Protein AF-A0AAD9VFF2-F1 (afdb_monomer)

pLDDT: mean 72.36, std 13.59, range [25.7, 89.38]

Radius of gyration: 18.47 Å; Cα contacts (8 Å, |Δi|>4): 157; chains: 1; bounding box: 51×35×46 Å

Solvent-accessible surface area (backbone atoms only — not comparable to full-atom values): 10056 Å² total; per-residue (Å²): 142,78,79,72,86,67,81,67,96,45,73,65,51,54,53,49,48,55,53,51,49,51,54,49,42,50,34,57,63,52,32,75,41,38,48,64,87,82,62,74,84,65,51,36,38,67,71,35,86,98,56,90,76,64,72,69,58,92,60,93,89,54,86,42,74,47,71,55,75,70,67,66,47,66,59,56,26,48,51,55,51,52,52,51,52,72,52,84,50,65,68,62,37,50,52,58,49,48,54,18,57,69,19,34,65,56,50,56,51,51,52,52,50,54,58,50,59,65,41,55,87,92,48,39,70,61,53,51,52,51,55,51,51,51,42,54,54,46,45,54,51,51,52,54,50,48,66,75,44,75,51,67,51,58,46,45,51,57,30,46,57,51,52,62,72,51,52,80,79,59,110

Foldseek 3Di:
DDQQPLPDPDPVLVCCLVVVLLLLLLLLLLALFLDDPPDDFAKKAAPDPPDHDDINDDDPPGNDIDGDDFDCRLVVRLVLLLVLLPDPDPVVNVVSVVSSNVRSVVSVVVSLVVSQSSDDPVCSVVSSVVSVVSNVVSNVVLVVVCVVVVDPSVSSVVSSVSSVVVVVVRD

InterPro domains:
  IPR036259 MFS transporter superfamily [G3DSA:1.20.1250.20] (71-170)
  IPR036259 MFS transporter superfamily [SSF103473] (78-165)

Sequence (171 aa):
MLGMCIFCGGQFQRILFFGLNTILVFTVTCQFSLLVFAFGNPGFHCVTPNVTCDAKKCCDDCKAYEFNGPFHSTVSELLSGVVSSFVHNIPLFAFLRFLSGFGLSGVLLSHYIYSMELVGPSIRTAAGNISYFLYNGYQILLVLIAYYVRSWRSLLLITMATAVRVYPFWK

Mean predicted aligned error: 10.75 Å

Secondary structure (DSSP, 8-state):
----------HHHHHHHHHHHHHHHHHHHH------SSS--PPEEE--TT----TT---TT---EEE-S--THHHHHHHHHHHHHH---HHHHHHHHHHHHHHHHHHHHHHHHHHHHSS-TTTHHHHHHHHHHHHHHHHHHHHHHHHH---HHHHHHHHHHHHTTTGGG--

Nearest PDB structures (foldseek):
  8sc6-assembly1_A  TM=8.798E-01  e=2.325E-02  Homo sapiens
  8sc2-assembly1_A  TM=8.831E-01  e=3.367E-02  Homo sapiens
  8sc1-assembly1_A  TM=6.512E-01  e=1.881E-02  Homo sapiens
  8sc4-assembly1_A  TM=6.302E-01  e=1.522E-02  Homo sapiens
  8sc3-assembly1_A  TM=6.430E-01  e=3.194E-02  Homo sapiens

Organism: Acropora cervicornis (N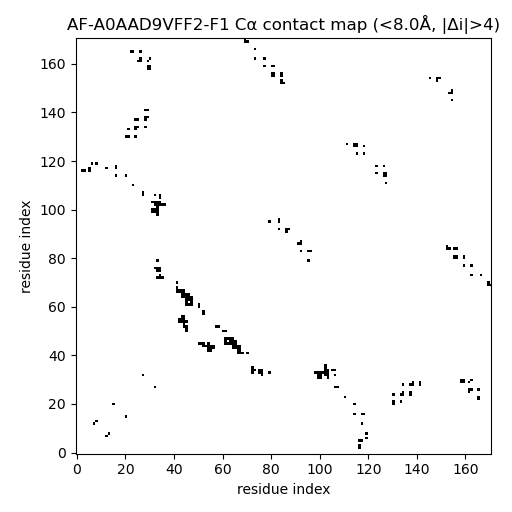CBI:txid6130)

Structure (mmCIF, N/CA/C/O backbone):
data_AF-A0AAD9VFF2-F1
#
_entry.id   AF-A0AAD9VFF2-F1
#
loop_
_atom_site.group_PDB
_atom_site.id
_atom_site.type_symbol
_atom_site.label_atom_id
_atom_site.label_alt_id
_atom_site.label_comp_id
_atom_site.label_asym_id
_atom_site.label_entity_id
_atom_site.label_seq_id
_atom_site.pdbx_PDB_ins_code
_atom_site.Cartn_x
_atom_site.Cartn_y
_atom_site.Cartn_z
_atom_site.occupancy
_atom_site.B_iso_or_equiv
_atom_site.auth_seq_id
_atom_site.auth_comp_id
_atom_site.auth_asym_id
_atom_site.auth_atom_id
_atom_site.pdbx_PDB_model_num
ATOM 1 N N . MET A 1 1 ? -11.225 13.674 13.123 1.00 26.94 1 MET A N 1
ATOM 2 C CA . MET A 1 1 ? -11.237 13.003 14.441 1.00 26.94 1 MET A CA 1
ATOM 3 C C . MET A 1 1 ? -12.682 12.733 14.874 1.00 26.94 1 MET A C 1
ATOM 5 O O . MET A 1 1 ? -13.072 13.068 15.979 1.00 26.94 1 MET A O 1
ATOM 9 N N . LEU A 1 2 ? -13.488 12.153 13.977 1.00 25.70 2 LEU A N 1
ATOM 10 C CA . LEU A 1 2 ? -14.849 11.692 14.253 1.00 25.70 2 LEU A CA 1
ATOM 11 C C . LEU A 1 2 ? -14.806 10.185 14.033 1.00 25.70 2 LEU A C 1
ATOM 13 O O . LEU A 1 2 ? -14.866 9.711 12.901 1.00 25.70 2 LEU A O 1
ATOM 17 N N . GLY A 1 3 ? -14.542 9.474 15.128 1.00 34.53 3 GLY A N 1
ATOM 18 C CA . GLY A 1 3 ? -14.604 8.025 15.180 1.00 34.53 3 GLY A CA 1
ATOM 19 C C . GLY A 1 3 ? -16.052 7.611 14.974 1.00 34.53 3 GLY A C 1
ATOM 20 O O . GLY A 1 3 ? -16.897 7.832 15.841 1.00 34.53 3 GLY A O 1
ATOM 21 N N . MET A 1 4 ? -16.337 7.040 13.805 1.00 39.75 4 MET A N 1
ATOM 22 C CA . MET A 1 4 ? -17.512 6.201 13.610 1.00 39.75 4 MET A CA 1
ATOM 23 C C . MET A 1 4 ? -17.532 5.187 14.757 1.00 39.75 4 MET A C 1
ATOM 25 O O . MET A 1 4 ? -16.597 4.404 14.914 1.00 39.75 4 MET A O 1
ATOM 29 N N . CYS A 1 5 ? -18.572 5.237 15.590 1.00 33.97 5 CYS A N 1
ATOM 30 C CA . CYS A 1 5 ? -18.813 4.271 16.656 1.00 33.97 5 CYS A CA 1
ATOM 31 C C . CYS A 1 5 ? -19.064 2.877 16.051 1.00 33.97 5 CYS A C 1
ATOM 33 O O . CYS A 1 5 ? -20.202 2.432 15.948 1.00 33.97 5 CYS A O 1
ATOM 35 N N . ILE A 1 6 ? -18.000 2.166 15.664 1.00 46.78 6 ILE A N 1
ATOM 36 C CA . ILE A 1 6 ? -18.017 0.758 15.229 1.00 46.78 6 ILE A CA 1
ATOM 37 C C . ILE A 1 6 ? -17.793 -0.152 16.454 1.00 46.78 6 ILE A C 1
ATOM 39 O O . ILE A 1 6 ? -17.014 -1.101 16.437 1.00 46.78 6 ILE A O 1
ATOM 43 N N . PHE A 1 7 ? -18.450 0.152 17.576 1.00 38.69 7 PHE A N 1
ATOM 44 C CA . PHE A 1 7 ? -18.383 -0.671 18.786 1.00 38.69 7 PHE A CA 1
ATOM 45 C C . PHE A 1 7 ? -19.648 -1.496 18.966 1.00 38.69 7 PHE A C 1
ATOM 47 O O . PHE A 1 7 ? -20.452 -1.250 19.860 1.00 38.69 7 PHE A O 1
ATOM 54 N N . CYS A 1 8 ? -19.793 -2.537 18.148 1.00 35.34 8 CYS A N 1
ATOM 55 C CA . CYS A 1 8 ? -20.584 -3.698 18.534 1.00 35.34 8 CYS A CA 1
ATOM 56 C C . CYS A 1 8 ? -19.764 -4.950 18.208 1.00 35.34 8 CYS A C 1
ATOM 58 O O . CYS A 1 8 ? -19.724 -5.402 17.070 1.00 35.34 8 CYS A O 1
ATOM 60 N N . GLY A 1 9 ? -19.041 -5.462 19.212 1.00 45.06 9 GLY A N 1
ATOM 61 C CA . GLY A 1 9 ? -18.045 -6.536 19.107 1.00 45.06 9 GLY A CA 1
ATOM 62 C C . GLY A 1 9 ? -18.611 -7.918 18.761 1.00 45.06 9 GLY A C 1
ATOM 63 O O . GLY A 1 9 ? -18.410 -8.872 19.509 1.00 45.06 9 GLY A O 1
ATOM 64 N N . GLY A 1 10 ? -19.309 -8.038 17.633 1.00 54.25 10 GLY A N 1
ATOM 65 C CA . GLY A 1 10 ? -19.790 -9.298 17.074 1.00 54.25 10 GLY A CA 1
ATOM 66 C C . GLY A 1 10 ? -18.722 -10.028 16.249 1.00 54.25 10 GLY A C 1
ATOM 67 O O . GLY A 1 10 ? -17.770 -9.425 15.750 1.00 54.25 10 GLY A O 1
ATOM 68 N N . GLN A 1 11 ? -18.895 -11.342 16.056 1.00 57.81 11 GLN A N 1
ATOM 69 C CA . GLN A 1 11 ? -17.995 -12.176 15.237 1.00 57.81 11 GLN A CA 1
ATOM 70 C C . GLN A 1 11 ? -17.836 -11.661 13.797 1.00 57.81 11 GLN A C 1
ATOM 72 O O . GLN A 1 11 ? -16.766 -11.797 13.207 1.00 57.81 11 GLN A O 1
ATOM 77 N N . PHE A 1 12 ? -18.866 -10.996 13.271 1.00 61.72 12 PHE A N 1
ATOM 78 C CA . PHE A 1 12 ? -18.849 -10.359 11.958 1.00 61.72 12 PHE A CA 1
ATOM 79 C C . PHE A 1 12 ? -17.748 -9.298 11.840 1.00 61.72 12 PHE A C 1
ATOM 81 O O . PHE A 1 12 ? -16.996 -9.317 10.876 1.00 61.72 12 PHE A O 1
ATOM 88 N N . GLN A 1 13 ? -17.556 -8.453 12.859 1.00 60.66 13 GLN A N 1
ATOM 89 C CA . GLN A 1 13 ? -16.527 -7.407 12.857 1.00 60.66 13 GLN A CA 1
ATOM 90 C C . GLN A 1 13 ? -15.106 -7.987 12.877 1.00 60.66 13 GLN A C 1
ATOM 92 O O . GLN A 1 13 ? -14.201 -7.428 12.265 1.00 60.66 13 GLN A O 1
ATOM 97 N N . ARG A 1 14 ? -14.905 -9.148 13.518 1.00 65.38 14 ARG A N 1
ATOM 98 C CA . ARG A 1 14 ? -13.618 -9.862 13.485 1.00 65.38 14 ARG A CA 1
ATOM 99 C C . ARG A 1 14 ? -13.326 -10.433 12.102 1.00 65.38 14 ARG A C 1
ATOM 101 O O . ARG A 1 14 ? -12.219 -10.259 11.608 1.00 65.38 14 ARG A O 1
ATOM 108 N N . ILE A 1 15 ? -14.307 -11.083 11.474 1.00 67.06 15 ILE A N 1
ATOM 109 C CA . ILE A 1 15 ? -14.169 -11.617 10.110 1.00 67.06 15 ILE A CA 1
ATOM 110 C C . ILE A 1 15 ? -13.894 -10.476 9.125 1.00 67.06 15 ILE A C 1
ATOM 112 O O . ILE A 1 15 ? -13.000 -10.591 8.290 1.00 67.06 15 ILE A O 1
ATOM 116 N N . LEU A 1 16 ? -14.608 -9.358 9.275 1.00 69.88 16 LEU A N 1
ATOM 117 C CA . LEU A 1 16 ? -14.427 -8.162 8.458 1.00 69.88 16 LEU A CA 1
ATOM 118 C C . LEU A 1 16 ? -13.036 -7.561 8.661 1.00 69.88 16 LEU A C 1
ATOM 120 O O . LEU A 1 16 ? -12.365 -7.280 7.678 1.00 69.88 16 LEU A O 1
ATOM 124 N N . PHE A 1 17 ? -12.561 -7.454 9.906 1.00 75.94 17 PHE A N 1
ATOM 125 C CA . PHE A 1 17 ? -11.199 -7.014 10.203 1.00 75.94 17 PHE A CA 1
ATOM 126 C C . PHE A 1 17 ? -10.160 -7.921 9.541 1.00 75.94 17 PHE A C 1
ATOM 128 O O . PHE A 1 17 ? -9.354 -7.425 8.765 1.00 75.94 17 PHE A O 1
ATOM 135 N N . PHE A 1 18 ? -10.189 -9.235 9.786 1.00 77.38 18 PHE A N 1
ATOM 136 C CA . PHE A 1 18 ? -9.189 -10.142 9.219 1.00 77.38 18 PHE A CA 1
ATOM 137 C C . PHE A 1 18 ? -9.242 -10.164 7.692 1.00 77.38 18 PHE A C 1
ATOM 139 O O . PHE A 1 18 ? -8.200 -10.038 7.059 1.00 77.38 18 PHE A O 1
ATOM 146 N N . GLY A 1 19 ? -10.427 -10.276 7.090 1.00 77.62 19 GLY A N 1
ATOM 147 C CA . GLY A 1 19 ? -10.583 -10.307 5.636 1.00 77.62 19 GLY A CA 1
ATOM 148 C C . GLY A 1 19 ? -10.155 -9.000 4.968 1.00 77.62 19 GLY A C 1
ATOM 149 O O . GLY A 1 19 ? -9.325 -9.009 4.059 1.00 77.62 19 GLY A O 1
ATOM 150 N N . LEU A 1 20 ? -10.668 -7.867 5.448 1.00 75.81 20 LEU A N 1
ATOM 151 C CA . LEU A 1 20 ? -10.393 -6.558 4.864 1.00 75.81 20 LEU A CA 1
ATOM 152 C C . LEU A 1 20 ? -8.953 -6.103 5.109 1.00 75.81 20 LEU A C 1
ATOM 154 O O . LEU A 1 20 ? -8.302 -5.631 4.180 1.00 75.81 20 LEU A O 1
ATOM 158 N N . ASN A 1 21 ? -8.425 -6.282 6.325 1.00 79.81 21 ASN A N 1
ATOM 159 C CA . ASN A 1 21 ? -7.035 -5.952 6.640 1.00 79.81 21 ASN A CA 1
ATOM 160 C C . ASN A 1 21 ? -6.079 -6.776 5.769 1.00 79.81 21 ASN A C 1
ATOM 162 O O . ASN A 1 21 ? -5.186 -6.211 5.154 1.00 79.81 21 ASN A O 1
ATOM 166 N N . THR A 1 22 ? -6.331 -8.075 5.605 1.00 79.62 22 THR A N 1
ATOM 167 C CA . THR A 1 22 ? -5.515 -8.970 4.767 1.00 79.62 22 THR A CA 1
ATOM 168 C C . THR A 1 22 ? -5.503 -8.523 3.300 1.00 79.62 22 THR A C 1
ATOM 170 O O . THR A 1 22 ? -4.437 -8.440 2.687 1.00 79.62 22 THR A O 1
ATOM 173 N N . ILE A 1 23 ? -6.665 -8.177 2.731 1.00 78.56 23 ILE A N 1
ATOM 174 C CA . ILE A 1 23 ? -6.776 -7.679 1.347 1.00 78.56 23 ILE A CA 1
ATOM 175 C C . ILE A 1 23 ? -6.044 -6.339 1.178 1.00 78.56 23 ILE A C 1
ATOM 177 O O . ILE A 1 23 ? -5.306 -6.149 0.205 1.00 78.56 23 ILE A O 1
ATOM 181 N N . LEU A 1 24 ? -6.229 -5.413 2.122 1.00 75.81 24 LEU A N 1
ATOM 182 C CA . LEU A 1 24 ? -5.600 -4.095 2.083 1.00 75.81 24 LEU A CA 1
ATOM 183 C C . LEU A 1 24 ? -4.078 -4.191 2.256 1.00 75.81 24 LEU A C 1
ATOM 185 O O . LEU A 1 24 ? -3.354 -3.607 1.457 1.00 75.81 24 LEU A O 1
ATOM 189 N N . VAL A 1 25 ? -3.582 -4.977 3.217 1.00 80.00 25 VAL A N 1
ATOM 190 C CA . VAL A 1 25 ? -2.141 -5.191 3.434 1.00 80.00 25 VAL A CA 1
ATOM 191 C C . VAL A 1 25 ? -1.504 -5.841 2.208 1.00 80.00 25 VAL A C 1
ATOM 193 O O . VAL A 1 25 ? -0.437 -5.407 1.777 1.00 80.00 25 VAL A O 1
ATOM 196 N N . PHE A 1 26 ? -2.144 -6.845 1.601 1.00 80.44 26 PHE A N 1
ATOM 197 C CA . PHE A 1 26 ? -1.635 -7.467 0.375 1.00 80.44 26 PHE A CA 1
ATOM 198 C C . PHE A 1 26 ? -1.541 -6.465 -0.784 1.00 80.44 26 PHE A C 1
ATOM 200 O O . PHE A 1 26 ? -0.564 -6.461 -1.532 1.00 80.44 26 PHE A O 1
ATOM 207 N N . THR A 1 27 ? -2.534 -5.586 -0.919 1.00 76.19 27 THR A N 1
ATOM 208 C CA . THR A 1 27 ? -2.533 -4.552 -1.963 1.00 76.19 27 THR A CA 1
ATOM 209 C C . THR A 1 27 ? -1.436 -3.522 -1.706 1.00 76.19 27 THR A C 1
ATOM 211 O O . THR A 1 27 ? -0.644 -3.262 -2.602 1.00 76.19 27 THR A O 1
ATOM 214 N N . VAL A 1 28 ? -1.308 -3.030 -0.471 1.00 74.88 28 VAL A N 1
ATOM 215 C CA . VAL A 1 28 ? -0.285 -2.052 -0.056 1.00 74.88 28 VAL A CA 1
ATOM 216 C C . VAL A 1 28 ? 1.138 -2.618 -0.129 1.00 74.88 28 VAL A C 1
ATOM 218 O O . VAL A 1 28 ? 2.079 -1.895 -0.423 1.00 74.88 28 VAL A O 1
ATOM 221 N N . THR A 1 29 ? 1.329 -3.911 0.127 1.00 75.12 29 THR A N 1
ATOM 222 C CA . THR A 1 29 ? 2.655 -4.547 -0.000 1.00 75.12 29 THR A CA 1
ATOM 223 C C . THR A 1 29 ? 3.018 -4.829 -1.451 1.00 75.12 29 THR A C 1
ATOM 225 O O . THR A 1 29 ? 4.186 -4.733 -1.817 1.00 75.12 29 THR A O 1
ATOM 228 N N . CYS A 1 30 ? 2.037 -5.154 -2.297 1.00 71.12 30 CYS A N 1
ATOM 229 C CA . CYS A 1 30 ? 2.266 -5.316 -3.730 1.00 71.12 30 CYS A CA 1
ATOM 230 C C . CYS A 1 30 ? 2.458 -3.968 -4.437 1.00 71.12 30 CYS A C 1
ATOM 232 O O . CYS A 1 30 ? 3.220 -3.893 -5.401 1.00 71.12 30 CYS A O 1
ATOM 234 N N . GLN A 1 31 ? 1.781 -2.911 -3.993 1.00 65.62 31 GLN A N 1
ATOM 235 C CA . GLN A 1 31 ? 1.724 -1.633 -4.693 1.00 65.62 31 GLN A CA 1
ATOM 236 C C . GLN A 1 31 ? 2.460 -0.528 -3.951 1.00 65.62 31 GLN A C 1
ATOM 238 O O . GLN A 1 31 ? 2.268 -0.294 -2.768 1.00 65.62 31 GLN A O 1
ATOM 243 N N . PHE A 1 32 ? 3.257 0.228 -4.700 1.00 61.06 32 PHE A N 1
ATOM 244 C CA . PHE A 1 32 ? 3.742 1.526 -4.252 1.00 61.06 32 PHE A CA 1
ATOM 245 C C . PHE A 1 32 ? 2.681 2.568 -4.619 1.00 61.06 32 PHE A C 1
ATOM 247 O O . PHE A 1 32 ? 2.702 3.155 -5.703 1.00 61.06 32 PHE A O 1
ATOM 254 N N . SER A 1 33 ? 1.683 2.707 -3.755 1.00 53.00 33 SER A N 1
ATOM 255 C CA . SER A 1 33 ? 0.467 3.471 -4.020 1.00 53.00 33 SER A CA 1
ATOM 256 C C . SER A 1 33 ? 0.682 4.983 -4.168 1.00 53.00 33 SER A C 1
ATOM 258 O O . SER A 1 33 ? 1.278 5.627 -3.306 1.00 53.00 33 SER A O 1
ATOM 260 N N . LEU A 1 34 ? 0.095 5.566 -5.223 1.00 51.75 34 LEU A N 1
ATOM 261 C CA . LEU A 1 34 ? -0.267 6.986 -5.304 1.00 51.75 34 LEU A CA 1
ATOM 262 C C . LEU A 1 34 ? -1.666 7.160 -4.709 1.00 51.75 34 LEU A C 1
ATOM 264 O O . LEU A 1 34 ? -2.670 6.986 -5.397 1.00 51.75 34 LEU A O 1
ATOM 268 N N . LEU A 1 35 ? -1.737 7.569 -3.449 1.00 51.31 35 LEU A N 1
ATOM 269 C CA . LEU A 1 35 ? -2.992 7.963 -2.820 1.00 51.31 35 LEU A CA 1
ATOM 270 C C . LEU A 1 35 ? -2.915 9.455 -2.514 1.00 51.31 35 LEU A C 1
ATOM 272 O O . LEU A 1 35 ? -2.259 9.909 -1.584 1.00 51.31 35 LEU A O 1
ATOM 276 N N . VAL A 1 36 ? -3.543 10.215 -3.409 1.00 47.34 36 VAL A N 1
ATOM 277 C CA . VAL A 1 36 ? -4.569 11.202 -3.066 1.00 47.34 36 VAL A CA 1
ATOM 278 C C . VAL A 1 36 ? -4.410 11.835 -1.675 1.00 47.34 36 VAL A C 1
ATOM 280 O O . VAL A 1 36 ? -5.212 11.621 -0.777 1.00 47.34 36 VAL A O 1
ATOM 283 N N . PHE A 1 37 ? -3.430 12.719 -1.522 1.00 43.19 37 PHE A N 1
ATOM 284 C CA . PHE A 1 37 ? -3.659 13.922 -0.713 1.00 43.19 37 PHE A CA 1
ATOM 285 C C . PHE A 1 37 ? -4.206 15.080 -1.565 1.00 43.19 37 PHE A C 1
ATOM 287 O O . PHE A 1 37 ? -4.444 16.165 -1.052 1.00 43.19 37 PHE A O 1
ATOM 294 N N . ALA A 1 38 ? -4.435 14.853 -2.866 1.00 39.00 38 ALA A N 1
ATOM 295 C CA . ALA A 1 38 ? -4.915 15.872 -3.797 1.00 39.00 38 ALA A CA 1
ATOM 296 C C . ALA A 1 38 ? -6.451 15.971 -3.905 1.00 39.00 38 ALA A C 1
ATOM 298 O O . ALA A 1 38 ? -6.955 17.037 -4.240 1.00 39.00 38 ALA A O 1
ATOM 299 N N . PHE A 1 39 ? -7.211 14.908 -3.611 1.00 45.44 39 PHE A N 1
ATOM 300 C CA . PHE A 1 39 ? -8.680 14.937 -3.664 1.00 45.44 39 PHE A CA 1
ATOM 301 C C . PHE A 1 39 ? -9.251 14.646 -2.277 1.00 45.44 39 PHE A C 1
ATOM 303 O O . PHE A 1 39 ? -9.031 13.581 -1.710 1.00 45.44 39 PHE A O 1
ATOM 310 N N . GLY A 1 40 ? -9.920 15.648 -1.704 1.00 50.59 40 GLY A N 1
ATOM 311 C CA . GLY A 1 40 ? -10.434 15.619 -0.337 1.00 50.59 40 GLY A CA 1
ATOM 312 C C . GLY A 1 40 ? -11.412 14.474 -0.065 1.00 50.59 40 GLY A C 1
ATOM 313 O O . GLY A 1 40 ? -11.954 13.859 -0.981 1.00 50.59 40 GLY A O 1
ATOM 314 N N . ASN A 1 41 ? -11.645 14.221 1.225 1.00 55.91 41 ASN A N 1
ATOM 315 C CA . ASN A 1 41 ? -12.609 13.240 1.718 1.00 55.91 41 ASN A CA 1
ATOM 316 C C . ASN A 1 41 ? -13.948 13.364 0.952 1.00 55.91 41 ASN A C 1
ATOM 318 O O . ASN A 1 41 ? -14.492 14.477 0.901 1.00 55.91 41 ASN A O 1
ATOM 322 N N . PRO A 1 42 ? -14.480 12.282 0.348 1.00 62.31 42 PRO A N 1
ATOM 323 C CA . PRO A 1 42 ? -15.766 12.340 -0.337 1.00 62.31 42 PRO A CA 1
ATOM 324 C C . PRO A 1 42 ? -16.856 12.800 0.634 1.00 62.31 42 PRO A C 1
ATOM 326 O O . PRO A 1 42 ? -16.784 12.575 1.845 1.00 62.31 42 PRO A O 1
ATOM 329 N N . GLY A 1 43 ? -17.858 13.507 0.113 1.00 64.81 43 GLY A N 1
ATOM 330 C CA . GLY A 1 43 ? -18.932 14.025 0.954 1.00 64.81 43 GLY A CA 1
ATOM 331 C C . GLY A 1 43 ? -19.718 12.881 1.591 1.00 64.81 43 GLY A C 1
ATOM 332 O O . GLY A 1 43 ? -20.128 11.963 0.894 1.00 64.81 43 GLY A O 1
ATOM 333 N N . PHE A 1 44 ? -19.955 12.940 2.897 1.00 72.38 44 PHE A N 1
ATOM 334 C CA . PHE A 1 44 ? -20.774 11.963 3.616 1.00 72.38 44 PHE A CA 1
ATOM 335 C C . PHE A 1 44 ? -22.172 12.531 3.896 1.00 72.38 44 PHE A C 1
ATOM 337 O O . PHE A 1 44 ? -22.340 13.753 4.008 1.00 72.38 44 PHE A O 1
ATOM 344 N N . HIS A 1 45 ? -23.168 11.649 3.987 1.00 76.81 45 HIS A N 1
ATOM 345 C CA . HIS A 1 45 ? -24.549 11.990 4.335 1.00 76.81 45 HIS A CA 1
ATOM 346 C C . HIS A 1 45 ? -25.130 10.996 5.345 1.00 76.81 45 HIS A C 1
ATOM 348 O O . HIS A 1 45 ? -24.644 9.874 5.478 1.00 76.81 45 HIS A O 1
ATOM 354 N N . CYS A 1 46 ? -26.145 11.434 6.088 1.00 77.69 46 CYS A N 1
ATOM 355 C CA . CYS A 1 46 ? -26.845 10.598 7.057 1.00 77.69 46 CYS A CA 1
ATOM 356 C C . CYS A 1 46 ? -27.858 9.684 6.348 1.00 77.69 46 CYS A C 1
ATOM 358 O O . CYS A 1 46 ? -28.648 10.173 5.544 1.00 77.69 46 CYS A O 1
ATOM 360 N N . VAL A 1 47 ? -27.873 8.393 6.693 1.00 78.94 47 VAL A N 1
ATOM 361 C CA . VAL A 1 47 ? -28.850 7.392 6.202 1.00 78.94 47 VAL A CA 1
ATOM 362 C C . VAL A 1 47 ? -29.838 6.940 7.284 1.00 78.94 47 VAL A C 1
ATOM 364 O O . VAL A 1 47 ? -30.622 6.013 7.092 1.00 78.94 47 VAL A O 1
ATOM 367 N N . THR A 1 48 ? -29.829 7.594 8.447 1.00 78.31 48 THR A N 1
ATOM 368 C CA . THR A 1 48 ? -30.736 7.239 9.548 1.00 78.31 48 THR A CA 1
ATOM 369 C C . THR A 1 48 ? -32.173 7.652 9.187 1.00 78.31 48 THR A C 1
ATOM 371 O O . THR A 1 48 ? -32.389 8.813 8.831 1.00 78.31 48 THR A O 1
ATOM 374 N N . PRO A 1 49 ? -33.174 6.754 9.275 1.00 76.56 49 PRO A N 1
ATOM 375 C CA . PRO A 1 49 ? -34.558 7.124 8.997 1.00 76.56 49 PRO A CA 1
ATOM 376 C C . PRO A 1 49 ? -35.038 8.185 9.998 1.00 76.56 49 PRO A C 1
ATOM 378 O O . PRO A 1 49 ? -34.739 8.098 11.187 1.00 76.56 49 PRO A O 1
ATOM 381 N N . ASN A 1 50 ? -35.817 9.156 9.511 1.00 78.00 50 ASN A N 1
ATOM 382 C CA . ASN A 1 50 ? -36.414 10.253 10.288 1.00 78.00 50 ASN A CA 1
ATOM 383 C C . ASN A 1 50 ? -35.453 11.377 10.748 1.00 78.00 50 ASN A C 1
ATOM 385 O O . ASN A 1 50 ? -35.844 12.199 11.572 1.00 78.00 50 ASN A O 1
ATOM 389 N N . VAL A 1 51 ? -34.226 11.446 10.208 1.00 77.06 51 VAL A N 1
ATOM 390 C CA . VAL A 1 51 ? -33.259 12.528 10.486 1.00 77.06 51 VAL A CA 1
ATOM 391 C C . VAL A 1 51 ? -32.728 13.107 9.172 1.00 77.06 51 VAL A C 1
ATOM 393 O O . VAL A 1 51 ? -32.073 12.413 8.398 1.00 77.06 51 VAL A O 1
ATOM 396 N N . THR A 1 52 ? -32.990 14.389 8.912 1.00 76.69 52 THR A N 1
ATOM 397 C CA . THR A 1 52 ? -32.472 15.114 7.738 1.00 76.69 52 THR A CA 1
ATOM 398 C C . THR A 1 52 ? -31.381 16.089 8.157 1.00 76.69 52 THR A C 1
ATOM 400 O O . THR A 1 52 ? -31.620 16.956 8.994 1.00 76.69 52 THR A O 1
ATOM 403 N N . CYS A 1 53 ? -30.200 15.966 7.553 1.00 72.50 53 CYS A N 1
ATOM 404 C CA . CYS A 1 53 ? -29.014 16.755 7.880 1.00 72.50 53 CYS A CA 1
ATOM 405 C C . CYS A 1 53 ? -28.338 17.316 6.631 1.00 72.50 53 CYS A C 1
ATOM 407 O O . CYS A 1 53 ? -28.401 16.712 5.560 1.00 72.50 53 CYS A O 1
ATOM 409 N N . ASP A 1 54 ? -27.641 18.441 6.793 1.00 73.38 54 ASP A N 1
ATOM 410 C CA . ASP A 1 54 ? -26.792 19.012 5.748 1.00 73.38 54 ASP A CA 1
ATOM 411 C C . ASP A 1 54 ? -25.644 18.060 5.383 1.00 73.38 54 ASP A C 1
ATOM 413 O O . ASP A 1 54 ? -24.952 17.511 6.247 1.00 73.38 54 ASP A O 1
ATOM 417 N N . ALA A 1 55 ? -25.392 17.907 4.083 1.00 68.19 55 ALA A N 1
ATOM 418 C CA . ALA A 1 55 ? -24.279 17.107 3.584 1.00 68.19 55 ALA A CA 1
ATOM 419 C C . ALA A 1 55 ? -22.926 17.644 4.100 1.00 68.19 55 ALA A C 1
ATOM 421 O O . ALA A 1 55 ? -22.716 18.856 4.182 1.00 68.19 55 ALA A O 1
ATOM 422 N N . LYS A 1 56 ? -21.975 16.739 4.389 1.00 66.88 56 LYS A N 1
ATOM 423 C CA . LYS A 1 56 ? -20.622 17.037 4.920 1.00 66.88 56 LYS A CA 1
ATOM 424 C C . LYS A 1 56 ? -20.565 17.574 6.362 1.00 66.88 56 LYS A C 1
ATOM 426 O O . LYS A 1 56 ? -19.487 17.981 6.799 1.00 66.88 56 LYS A O 1
ATOM 431 N N . LYS A 1 57 ? -21.672 17.558 7.111 1.00 71.00 57 LYS A N 1
ATOM 432 C CA . LYS A 1 57 ? -21.706 17.896 8.544 1.00 71.00 57 LYS A CA 1
ATOM 433 C C . LYS A 1 57 ? -22.188 16.708 9.374 1.00 71.00 57 LYS A C 1
ATOM 435 O O . LYS A 1 57 ? -23.008 15.915 8.920 1.00 71.00 57 LYS A O 1
ATOM 440 N N . CYS A 1 58 ? -21.658 16.585 10.588 1.00 70.50 58 CYS A N 1
ATOM 441 C CA . CYS A 1 58 ? -22.146 15.616 11.565 1.00 70.50 58 CYS A CA 1
ATOM 442 C C . CYS A 1 58 ? -23.305 16.217 1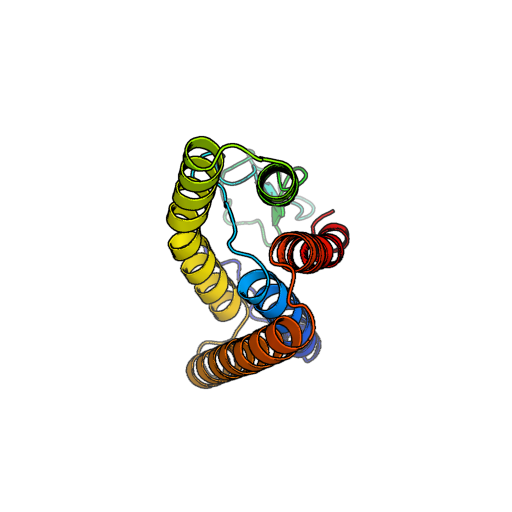2.368 1.00 70.50 58 CYS A C 1
ATOM 444 O O . CYS A 1 58 ? -23.245 17.380 12.760 1.00 70.50 58 CYS A O 1
ATOM 446 N N . CYS A 1 59 ? -24.327 15.399 12.604 1.00 75.56 59 CYS A N 1
ATOM 447 C CA . CYS A 1 59 ? -25.489 15.672 13.442 1.00 75.56 59 CYS A CA 1
ATOM 448 C C . CYS A 1 59 ? -25.529 14.711 14.630 1.00 75.56 59 CYS A C 1
ATOM 450 O O . CYS A 1 59 ? -25.152 13.544 14.484 1.00 75.56 59 CYS A O 1
ATOM 452 N N . ASP A 1 60 ? -26.058 15.181 15.758 1.00 71.94 60 ASP A N 1
ATOM 453 C CA . ASP A 1 60 ? -26.110 14.423 17.013 1.00 71.94 60 ASP A CA 1
ATOM 454 C C . ASP A 1 60 ? -27.083 13.227 16.964 1.00 71.94 60 ASP A C 1
ATOM 456 O O . ASP A 1 60 ? -26.825 12.196 17.581 1.00 71.94 60 ASP A O 1
ATOM 460 N N . ASP A 1 61 ? -28.147 13.303 16.157 1.00 77.62 61 ASP A N 1
ATOM 461 C CA . ASP A 1 61 ? -29.173 12.248 16.059 1.00 77.62 61 ASP A CA 1
ATOM 462 C C . ASP A 1 61 ? -28.899 11.184 14.981 1.00 77.62 61 ASP A C 1
ATOM 464 O O . ASP A 1 61 ? -29.673 10.238 14.803 1.00 77.62 61 ASP A O 1
ATOM 468 N N . CYS A 1 62 ? -27.795 11.303 14.241 1.00 68.94 62 CYS A N 1
ATOM 469 C CA . CYS A 1 62 ? -27.484 10.382 13.154 1.00 68.94 62 CYS A CA 1
ATOM 470 C C . CYS A 1 62 ? -26.590 9.226 13.623 1.00 68.94 62 CYS A C 1
ATOM 472 O O . CYS A 1 62 ? -25.446 9.429 14.034 1.00 68.94 62 CYS A O 1
ATOM 474 N N . LYS A 1 63 ? -27.093 7.991 13.503 1.00 73.12 63 LYS A N 1
ATOM 475 C CA . LYS A 1 63 ? -26.375 6.770 13.914 1.00 73.12 63 LYS A CA 1
ATOM 476 C C . LYS A 1 63 ? -25.621 6.083 12.774 1.00 73.12 63 LYS A C 1
ATOM 478 O O . LYS A 1 63 ? -24.706 5.311 13.046 1.00 73.12 63 LYS A O 1
ATOM 483 N N . ALA A 1 64 ? -25.990 6.353 11.521 1.00 70.81 64 ALA A N 1
ATOM 484 C CA . ALA A 1 64 ? -25.378 5.751 10.340 1.00 70.81 64 ALA A CA 1
ATOM 485 C C . ALA A 1 64 ? -25.120 6.798 9.246 1.00 70.81 64 ALA A C 1
ATOM 487 O O . ALA A 1 64 ? -26.014 7.569 8.890 1.00 70.81 64 ALA A O 1
ATOM 488 N N . TYR A 1 65 ? -23.899 6.796 8.706 1.00 70.19 65 TYR A N 1
ATOM 489 C CA . TYR A 1 65 ? -23.455 7.688 7.636 1.00 70.19 65 TYR A CA 1
ATOM 490 C C . TYR A 1 65 ? -22.937 6.881 6.446 1.00 70.19 65 TYR A C 1
ATOM 492 O O . TYR A 1 65 ? -22.199 5.913 6.632 1.00 70.19 65 TYR A O 1
ATOM 500 N N . GLU A 1 66 ? -23.272 7.327 5.237 1.00 71.38 66 GLU A N 1
ATOM 501 C CA . GLU A 1 66 ? -22.783 6.766 3.977 1.00 71.38 66 GLU A CA 1
ATOM 502 C C . GLU A 1 66 ? -21.976 7.804 3.186 1.00 71.38 66 GLU A C 1
ATOM 504 O O . GLU A 1 66 ? -22.303 8.998 3.139 1.00 71.38 66 GLU A O 1
ATOM 509 N N . PHE A 1 67 ? -20.893 7.345 2.559 1.00 71.06 67 PHE A N 1
ATOM 510 C CA . PHE A 1 67 ? -20.045 8.167 1.698 1.00 71.06 67 PHE A CA 1
ATOM 511 C C . PHE A 1 67 ? -20.626 8.232 0.287 1.00 71.06 67 PHE A C 1
ATOM 513 O O . PHE A 1 67 ? -20.988 7.214 -0.294 1.00 71.06 67 PHE A O 1
ATOM 520 N N . ASN A 1 68 ? -20.695 9.438 -0.275 1.00 61.75 68 ASN A N 1
ATOM 521 C CA . ASN A 1 68 ? -21.204 9.647 -1.622 1.00 61.75 68 ASN A CA 1
ATOM 522 C C . ASN A 1 68 ? -20.093 9.495 -2.663 1.00 61.75 68 ASN A C 1
ATOM 524 O O . ASN A 1 68 ? -19.132 10.269 -2.678 1.00 61.75 68 ASN A O 1
ATOM 528 N N . GLY A 1 69 ? -20.310 8.567 -3.593 1.00 64.69 69 GLY A N 1
ATOM 529 C CA . GLY A 1 69 ? -19.537 8.421 -4.821 1.00 64.69 69 GLY A CA 1
ATOM 530 C C . GLY A 1 69 ? -18.353 7.449 -4.731 1.00 64.69 69 GLY A C 1
ATOM 531 O O . GLY A 1 69 ? -17.903 7.093 -3.644 1.00 64.69 69 GLY A O 1
ATOM 532 N N . PRO A 1 70 ? -17.839 7.011 -5.894 1.00 60.16 70 PRO A N 1
ATOM 533 C CA . PRO A 1 70 ? -16.691 6.119 -5.967 1.00 60.16 70 PRO A CA 1
ATOM 534 C C . PRO A 1 70 ? -15.410 6.839 -5.533 1.00 60.16 70 PRO A C 1
ATOM 536 O O . PRO A 1 70 ? -15.153 7.986 -5.911 1.00 60.16 70 PRO A O 1
ATOM 539 N N . PHE A 1 71 ? -14.560 6.140 -4.784 1.00 59.12 71 PHE A N 1
ATOM 540 C CA . PHE A 1 71 ? -13.247 6.649 -4.400 1.00 59.12 71 PHE A CA 1
ATOM 541 C C . PHE A 1 71 ? -12.347 6.734 -5.642 1.00 59.12 71 PHE A C 1
ATOM 543 O O . PHE A 1 71 ? -11.828 5.730 -6.131 1.00 59.12 71 PHE A O 1
ATOM 550 N N . HIS A 1 72 ? -12.139 7.948 -6.160 1.00 56.44 72 HIS A N 1
ATOM 551 C CA . HIS A 1 72 ? -11.286 8.208 -7.331 1.00 56.44 72 HIS A CA 1
ATOM 552 C C . HIS A 1 72 ? -9.837 7.705 -7.166 1.00 56.44 72 HIS A C 1
ATOM 554 O O . HIS A 1 72 ? -9.139 7.486 -8.158 1.00 56.44 72 HIS A O 1
ATOM 560 N N . SER A 1 73 ? -9.400 7.482 -5.926 1.00 62.25 73 SER A N 1
ATOM 561 C CA . SER A 1 73 ? -8.045 7.080 -5.556 1.00 62.25 73 SER A CA 1
ATOM 562 C C . SER A 1 73 ? -7.589 5.756 -6.168 1.00 62.25 73 SER A C 1
ATOM 564 O O . SER A 1 73 ? -6.455 5.653 -6.630 1.00 62.25 73 SER A O 1
ATOM 566 N N . THR A 1 74 ? -8.472 4.756 -6.237 1.00 63.31 74 THR A N 1
ATOM 567 C CA . THR A 1 74 ? -8.119 3.420 -6.750 1.00 63.31 74 THR A CA 1
ATOM 5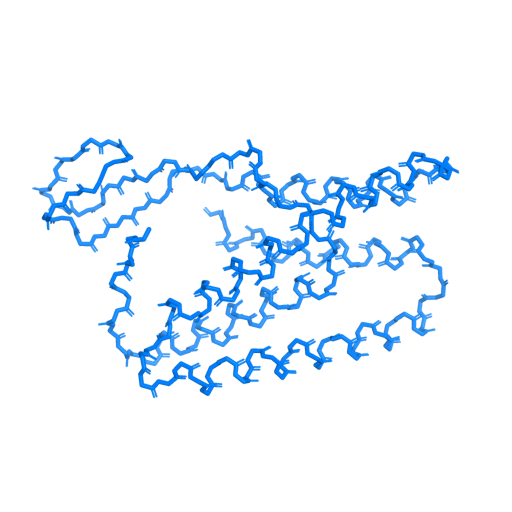68 C C . THR A 1 74 ? -7.796 3.452 -8.246 1.00 63.31 74 THR A C 1
ATOM 570 O O . THR A 1 74 ? -6.918 2.735 -8.724 1.00 63.31 74 THR A O 1
ATOM 573 N N . VAL A 1 75 ? -8.481 4.312 -9.002 1.00 67.50 75 VAL A N 1
ATOM 574 C CA . VAL A 1 75 ? -8.323 4.406 -10.460 1.00 67.50 75 VAL A CA 1
AT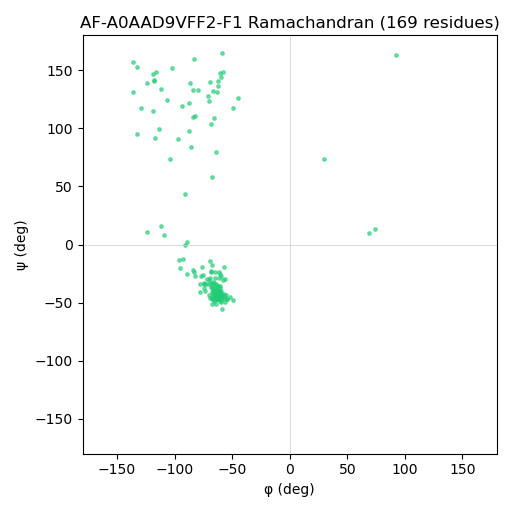OM 575 C C . VAL A 1 75 ? -7.049 5.169 -10.827 1.00 67.50 75 VAL A C 1
ATOM 577 O O . VAL A 1 75 ? -6.320 4.740 -11.724 1.00 67.50 75 VAL A O 1
ATOM 580 N N . SER A 1 76 ? -6.736 6.260 -10.115 1.00 67.00 76 SER A N 1
ATOM 581 C CA . SER A 1 76 ? -5.498 7.022 -10.343 1.00 67.00 76 SER A CA 1
ATOM 582 C C . SER A 1 76 ? -4.243 6.192 -10.077 1.00 67.00 76 SER A C 1
ATOM 584 O O . SER A 1 76 ? -3.250 6.312 -10.797 1.00 67.00 76 SER A O 1
ATOM 586 N N . GLU A 1 77 ? -4.303 5.319 -9.074 1.00 68.50 77 GLU A N 1
ATOM 587 C CA . GLU A 1 77 ? -3.190 4.458 -8.698 1.00 68.50 77 GLU A CA 1
ATOM 588 C C . GLU A 1 77 ? -2.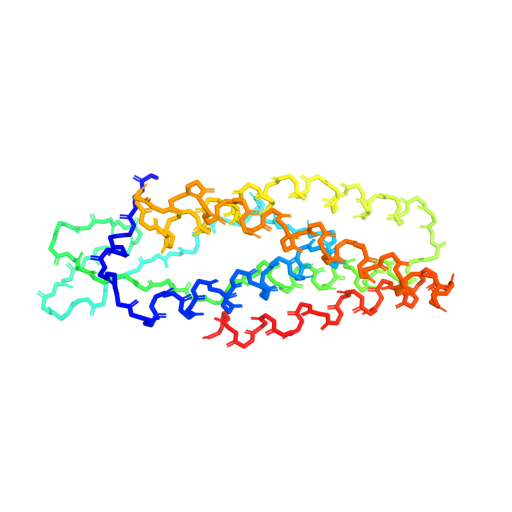889 3.418 -9.786 1.00 68.50 77 GLU A C 1
ATOM 590 O O . GLU A 1 77 ? -1.761 3.359 -10.287 1.00 68.50 77 GLU A O 1
ATOM 595 N N . LEU A 1 78 ? -3.921 2.694 -10.236 1.00 72.69 78 LEU A N 1
ATOM 596 C CA . LEU A 1 78 ? -3.837 1.726 -11.334 1.00 72.69 78 LEU A CA 1
ATOM 597 C C . LEU A 1 78 ? -3.250 2.348 -12.607 1.00 72.69 78 LEU A C 1
ATOM 599 O O . LEU A 1 78 ? -2.333 1.788 -13.212 1.00 72.69 78 LEU A O 1
ATOM 603 N N . LEU A 1 79 ? -3.739 3.529 -12.995 1.00 74.31 79 LEU A N 1
ATOM 604 C CA . LEU A 1 79 ? -3.246 4.249 -14.171 1.00 74.31 79 LEU A CA 1
ATOM 605 C C . LEU A 1 79 ? -1.757 4.590 -14.040 1.00 74.31 79 LEU A C 1
ATOM 607 O O . LEU A 1 79 ? -0.988 4.325 -14.964 1.00 74.31 79 LEU A O 1
ATOM 611 N N . SER A 1 80 ? -1.325 5.120 -12.895 1.00 72.56 80 SER A N 1
ATOM 612 C CA . SER A 1 80 ? 0.069 5.539 -12.697 1.00 72.56 80 SER A CA 1
ATOM 613 C C . SER A 1 80 ? 1.072 4.379 -12.777 1.00 72.56 80 SER A C 1
ATOM 615 O O . SER A 1 80 ? 2.135 4.505 -13.403 1.00 72.56 80 SER A O 1
ATOM 617 N N . GLY A 1 81 ? 0.730 3.224 -12.201 1.00 74.69 81 GLY A N 1
ATOM 618 C CA . GLY A 1 81 ? 1.597 2.051 -12.204 1.00 74.69 81 GLY A CA 1
ATOM 619 C C . GLY A 1 81 ? 1.662 1.364 -13.566 1.00 74.69 81 GLY A C 1
ATOM 620 O O . GLY A 1 81 ? 2.753 0.999 -14.014 1.00 74.69 81 GLY A O 1
ATOM 621 N N . VAL A 1 82 ? 0.528 1.269 -14.269 1.00 80.25 82 VAL A N 1
ATOM 622 C CA . VAL A 1 82 ? 0.477 0.723 -15.634 1.00 80.25 82 VAL A CA 1
ATOM 623 C C . VAL A 1 82 ? 1.253 1.621 -16.596 1.00 80.25 82 VAL A C 1
ATOM 625 O O . VAL A 1 82 ? 2.125 1.123 -17.310 1.00 80.25 82 VAL A O 1
ATOM 628 N N . VAL A 1 83 ? 1.036 2.942 -16.560 1.00 81.75 83 VAL A N 1
ATOM 629 C CA . VAL A 1 83 ? 1.780 3.907 -17.392 1.00 81.75 83 VAL A CA 1
ATOM 630 C C . VAL A 1 83 ? 3.284 3.782 -17.146 1.00 81.75 83 VAL A C 1
ATOM 632 O O . VAL A 1 83 ? 4.057 3.694 -18.099 1.00 81.75 83 VAL A O 1
ATOM 635 N N . SER A 1 84 ? 3.707 3.646 -15.886 1.00 77.25 84 SER A N 1
ATOM 636 C CA . SER A 1 84 ? 5.122 3.464 -15.540 1.00 77.25 84 SER A CA 1
ATOM 637 C C . SER A 1 84 ? 5.761 2.208 -16.153 1.00 77.25 84 SER A C 1
ATOM 639 O O . SER A 1 84 ? 6.976 2.175 -16.328 1.00 77.25 84 SER A O 1
ATOM 641 N N . SER A 1 85 ? 4.986 1.168 -16.479 1.00 80.12 85 SER A N 1
ATOM 642 C CA . SER A 1 85 ? 5.513 -0.063 -17.093 1.00 80.12 85 SER A CA 1
ATOM 643 C C . SER A 1 85 ? 5.825 0.096 -18.593 1.00 80.12 85 SER A C 1
ATOM 645 O O . SER A 1 85 ? 6.748 -0.539 -19.118 1.00 80.12 85 SER A O 1
ATOM 647 N N . PHE A 1 86 ? 5.120 1.006 -19.274 1.00 83.31 86 PHE A N 1
ATOM 648 C CA . PHE A 1 86 ? 5.269 1.281 -20.709 1.00 83.31 86 PHE A CA 1
ATOM 649 C C . PHE A 1 86 ? 6.251 2.417 -21.023 1.00 83.31 86 PHE A C 1
ATOM 651 O O . PHE A 1 86 ? 6.679 2.565 -22.166 1.00 83.31 86 PHE A O 1
ATOM 658 N N . VAL A 1 87 ? 6.662 3.200 -20.023 1.00 85.69 87 VAL A N 1
ATOM 659 C CA . VAL A 1 87 ? 7.638 4.281 -20.213 1.00 85.69 87 VAL A CA 1
ATOM 660 C C . VAL A 1 87 ? 9.035 3.709 -20.490 1.00 85.69 87 VAL A C 1
ATOM 662 O O . VAL A 1 87 ? 9.586 2.939 -19.704 1.00 85.69 87 VAL A O 1
ATOM 665 N N . HIS A 1 88 ? 9.632 4.102 -21.616 1.00 84.25 88 HIS A N 1
ATOM 666 C CA . HIS A 1 88 ? 11.016 3.760 -21.983 1.00 84.25 88 HIS A CA 1
ATOM 667 C C . HIS A 1 88 ? 12.021 4.867 -21.615 1.00 84.25 88 HIS A C 1
ATOM 669 O O . HIS A 1 88 ? 13.223 4.625 -21.577 1.00 84.25 88 HIS A O 1
ATOM 675 N N . ASN A 1 89 ? 11.527 6.064 -21.283 1.00 88.88 89 ASN A N 1
ATOM 676 C CA . ASN A 1 89 ? 12.337 7.206 -20.866 1.00 88.88 89 ASN A CA 1
ATOM 677 C C . ASN A 1 89 ? 12.646 7.129 -19.364 1.00 88.88 89 ASN A C 1
ATOM 679 O O . ASN A 1 89 ? 11.764 7.354 -18.535 1.00 88.88 89 ASN A O 1
ATOM 683 N N . ILE A 1 90 ? 13.907 6.870 -19.012 1.00 87.25 90 ILE A N 1
ATOM 684 C CA . ILE A 1 90 ? 14.382 6.785 -17.618 1.00 87.25 90 ILE A CA 1
ATOM 685 C C . ILE A 1 90 ? 14.002 8.004 -16.748 1.00 87.25 90 ILE A C 1
ATOM 687 O O . ILE A 1 90 ? 13.501 7.783 -15.646 1.00 87.25 90 ILE A O 1
ATOM 691 N N . PRO A 1 91 ? 14.151 9.273 -17.187 1.00 89.38 91 PRO A N 1
ATOM 692 C CA . PRO A 1 91 ? 13.782 10.417 -16.344 1.00 89.38 91 PRO A CA 1
ATOM 693 C C . PRO A 1 91 ? 12.270 10.532 -16.101 1.00 89.38 91 PRO A C 1
ATOM 695 O O . PRO A 1 91 ? 11.847 10.834 -14.988 1.00 89.38 91 PRO A O 1
ATOM 698 N N . LEU A 1 92 ? 11.441 10.221 -17.104 1.00 84.12 92 LEU A N 1
ATOM 699 C CA . LEU A 1 92 ? 9.983 10.194 -16.944 1.00 84.12 92 LEU A CA 1
ATOM 700 C C . LEU A 1 92 ? 9.558 9.070 -15.989 1.00 84.12 92 LEU A C 1
ATOM 702 O O . LEU A 1 92 ? 8.694 9.265 -15.138 1.00 84.12 92 LEU A O 1
ATOM 706 N N . PHE A 1 93 ? 10.205 7.909 -16.093 1.00 83.94 93 PHE A N 1
ATOM 707 C CA . PHE A 1 93 ? 10.002 6.796 -15.174 1.00 83.94 93 PHE A CA 1
ATOM 708 C C . PHE A 1 93 ? 10.379 7.167 -13.733 1.00 83.94 93 PHE A C 1
ATOM 710 O O . PHE A 1 93 ? 9.599 6.921 -12.815 1.00 83.94 93 PHE A O 1
ATOM 717 N N . ALA A 1 94 ? 11.536 7.804 -13.529 1.00 84.69 94 ALA A N 1
ATOM 718 C CA . ALA A 1 94 ? 11.983 8.248 -12.212 1.00 84.69 94 ALA A CA 1
ATOM 719 C C . ALA A 1 94 ? 11.022 9.277 -11.594 1.00 84.69 94 ALA A C 1
ATOM 721 O O . ALA A 1 94 ? 10.680 9.157 -10.421 1.00 84.69 94 ALA A O 1
ATOM 722 N N . PHE A 1 95 ? 10.529 10.237 -12.382 1.00 84.00 95 PHE A N 1
ATOM 723 C CA . PHE A 1 95 ? 9.557 11.230 -11.920 1.00 84.00 95 PHE A CA 1
ATOM 724 C C . PHE A 1 95 ? 8.226 10.596 -11.487 1.00 84.00 95 PHE A C 1
ATOM 726 O O . PHE A 1 95 ? 7.734 10.870 -10.392 1.00 84.00 95 PHE A O 1
ATOM 733 N N . LEU A 1 96 ? 7.673 9.688 -12.299 1.00 78.94 96 LEU A N 1
ATOM 734 C CA . LEU A 1 96 ? 6.453 8.948 -11.951 1.00 78.94 96 LEU A CA 1
ATOM 735 C C . LEU A 1 96 ? 6.642 8.112 -10.676 1.00 78.94 96 LEU A C 1
ATOM 737 O O . LEU A 1 96 ? 5.741 8.034 -9.839 1.00 78.94 96 LEU A O 1
ATOM 741 N N . ARG A 1 97 ? 7.830 7.525 -10.494 1.00 79.00 97 ARG A N 1
ATOM 742 C CA . ARG A 1 97 ? 8.169 6.754 -9.290 1.00 79.00 97 ARG A CA 1
ATOM 743 C C . ARG A 1 97 ? 8.396 7.605 -8.060 1.00 79.00 97 ARG A C 1
ATOM 745 O O . ARG A 1 97 ? 8.021 7.182 -6.974 1.00 79.00 97 ARG A O 1
ATOM 752 N N . PHE A 1 98 ? 8.951 8.796 -8.222 1.00 81.12 98 PHE A N 1
ATOM 753 C CA . PHE A 1 98 ? 9.091 9.751 -7.134 1.00 81.12 98 PHE A CA 1
ATOM 754 C C . PHE A 1 98 ? 7.720 10.196 -6.607 1.00 81.12 98 PHE A C 1
ATOM 756 O O . PHE A 1 98 ? 7.495 10.174 -5.398 1.00 81.12 98 PHE A O 1
ATOM 763 N N . LEU A 1 99 ? 6.776 10.507 -7.503 1.00 76.19 99 LEU A N 1
ATOM 764 C CA . LEU A 1 99 ? 5.401 10.847 -7.122 1.00 76.19 99 LEU A CA 1
ATOM 765 C C . LEU A 1 99 ? 4.708 9.693 -6.379 1.00 76.19 99 LEU A C 1
ATOM 767 O O . LEU A 1 99 ? 4.056 9.917 -5.362 1.00 76.19 99 LEU A O 1
ATOM 771 N N . SER A 1 100 ? 4.904 8.459 -6.846 1.00 74.00 100 SER A N 1
ATOM 772 C CA . SER A 1 100 ? 4.435 7.242 -6.168 1.00 74.00 100 SER A CA 1
ATOM 773 C C . SER A 1 100 ? 5.080 7.019 -4.800 1.00 74.00 100 SER A C 1
ATOM 775 O O . SER A 1 100 ? 4.373 6.725 -3.838 1.00 74.00 100 SER A O 1
ATOM 777 N N . GLY A 1 101 ? 6.381 7.269 -4.656 1.00 75.00 101 GLY A N 1
ATOM 778 C CA . GLY A 1 101 ? 7.062 7.198 -3.362 1.00 75.00 101 GLY A CA 1
ATOM 779 C C . GLY A 1 101 ? 6.565 8.236 -2.351 1.00 75.00 101 GLY A C 1
ATOM 780 O O . GLY A 1 101 ? 6.424 7.916 -1.173 1.00 75.00 101 GLY A O 1
ATOM 781 N N . PHE A 1 102 ? 6.248 9.457 -2.796 1.00 76.81 102 PHE A N 1
ATOM 782 C CA . PHE A 1 102 ? 5.760 10.528 -1.918 1.00 76.81 102 PHE A CA 1
ATOM 783 C C . PHE A 1 102 ? 4.412 10.188 -1.256 1.00 76.81 102 PHE A C 1
ATOM 785 O O . PHE A 1 102 ? 4.189 10.527 -0.094 1.00 76.81 102 PHE A O 1
ATOM 792 N N . GLY A 1 103 ? 3.526 9.483 -1.969 1.00 72.12 103 GLY A N 1
ATOM 793 C CA . GLY A 1 103 ? 2.211 9.080 -1.457 1.00 72.12 103 GLY A CA 1
ATOM 794 C C . GLY A 1 103 ? 2.247 7.921 -0.455 1.00 72.12 103 GLY A C 1
ATOM 795 O O . GLY A 1 103 ? 1.374 7.838 0.409 1.00 72.12 103 GLY A O 1
ATOM 796 N N . LEU A 1 104 ? 3.267 7.060 -0.523 1.00 74.75 104 LEU A N 1
ATOM 797 C CA . LEU A 1 104 ? 3.327 5.792 0.215 1.00 74.75 104 LEU A CA 1
ATOM 798 C C . LEU A 1 104 ? 3.185 5.960 1.735 1.00 74.75 104 LEU A C 1
ATOM 800 O O . LEU A 1 104 ? 2.416 5.239 2.372 1.00 74.75 104 LEU A O 1
ATOM 804 N N . SER A 1 105 ? 3.898 6.925 2.320 1.00 75.31 105 SER A N 1
ATOM 805 C CA . SER A 1 105 ? 3.884 7.157 3.771 1.00 75.31 105 SER A CA 1
ATOM 806 C C . SER A 1 105 ? 2.486 7.500 4.289 1.00 75.31 105 SER A C 1
ATOM 808 O O . SER A 1 105 ? 2.101 7.069 5.376 1.00 75.31 105 SER A O 1
ATOM 810 N N . GLY A 1 106 ? 1.704 8.237 3.495 1.00 75.06 106 GLY A N 1
ATOM 811 C CA . GLY A 1 106 ? 0.319 8.557 3.822 1.00 75.06 106 GLY A CA 1
ATOM 812 C C . GLY A 1 106 ? -0.580 7.332 3.823 1.00 75.06 106 GLY A C 1
ATOM 813 O O . GLY A 1 106 ? -1.354 7.143 4.757 1.00 75.06 106 GLY A O 1
ATOM 814 N N . VAL A 1 107 ? -0.431 6.468 2.818 1.00 74.00 107 VAL A N 1
ATOM 815 C CA . VAL A 1 107 ? -1.220 5.232 2.692 1.00 74.00 107 VAL A CA 1
ATOM 816 C C . VAL A 1 107 ? -0.995 4.308 3.870 1.00 74.00 107 VAL A C 1
ATOM 818 O O . VAL A 1 107 ? -1.957 3.813 4.453 1.00 74.00 107 VAL A O 1
ATOM 821 N N . LEU A 1 108 ? 0.268 4.103 4.243 1.00 77.75 108 LEU A N 1
ATOM 822 C CA . LEU A 1 108 ? 0.630 3.245 5.366 1.00 77.75 108 LEU A CA 1
ATOM 823 C C . LEU A 1 108 ? 0.016 3.761 6.673 1.00 77.75 108 LEU A C 1
ATOM 825 O O . LEU A 1 108 ? -0.560 2.979 7.433 1.00 77.75 108 LEU A O 1
ATOM 829 N N . LEU A 1 109 ? 0.067 5.078 6.903 1.00 80.81 109 LEU A N 1
ATOM 830 C CA . LEU A 1 109 ? -0.527 5.697 8.086 1.00 80.81 109 LEU A CA 1
ATOM 831 C C . LEU A 1 109 ? -2.056 5.577 8.087 1.00 80.81 109 LEU A C 1
ATOM 833 O O . LEU A 1 109 ? -2.638 5.147 9.084 1.00 80.81 109 LEU A O 1
ATOM 837 N N . SER A 1 110 ? -2.715 5.918 6.978 1.00 78.56 110 SER A N 1
ATOM 838 C CA . SER A 1 110 ? -4.172 5.822 6.850 1.00 78.56 110 SER A CA 1
ATOM 839 C C . SER A 1 110 ? -4.668 4.385 7.000 1.00 78.56 110 SER A C 1
ATOM 841 O O . SER A 1 110 ? -5.664 4.153 7.682 1.00 78.56 110 SER A O 1
ATOM 843 N N . HIS A 1 111 ? -3.959 3.411 6.426 1.00 77.44 111 HIS A N 1
ATOM 844 C CA . HIS A 1 111 ? -4.275 1.992 6.567 1.00 77.44 111 HIS A CA 1
ATOM 845 C C . HIS A 1 111 ? -4.145 1.513 8.020 1.00 77.44 111 HIS A C 1
ATOM 847 O O . HIS A 1 111 ? -5.016 0.791 8.519 1.00 77.44 111 HIS A O 1
ATOM 853 N N . TYR A 1 112 ? -3.083 1.935 8.713 1.00 78.94 112 TYR A N 1
ATOM 854 C CA . TYR A 1 112 ? -2.893 1.609 10.122 1.00 78.94 112 TYR A CA 1
ATOM 855 C C . TYR A 1 112 ? -4.016 2.195 10.985 1.00 78.94 112 TYR A C 1
ATOM 857 O O . TYR A 1 112 ? -4.623 1.471 11.771 1.00 78.94 112 TYR A O 1
ATOM 865 N N . ILE A 1 113 ? -4.360 3.473 10.785 1.00 81.62 113 ILE A N 1
ATOM 866 C CA . ILE A 1 113 ? -5.468 4.122 11.501 1.00 81.62 113 ILE A CA 1
ATOM 867 C C . ILE A 1 113 ? -6.780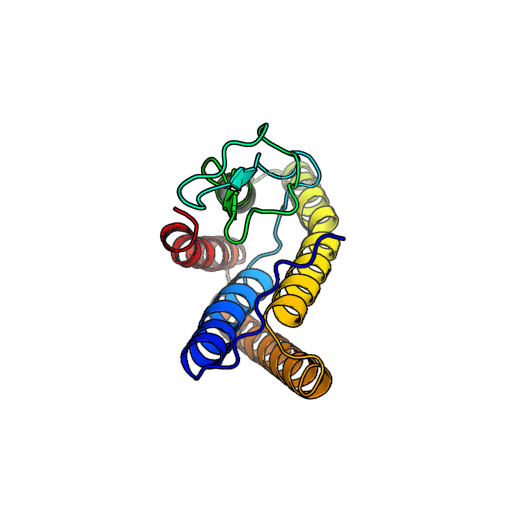 3.383 11.228 1.00 81.62 113 ILE A C 1
ATOM 869 O O . ILE A 1 113 ? -7.458 2.992 12.171 1.00 81.62 113 ILE A O 1
ATOM 873 N N . TYR A 1 114 ? -7.106 3.110 9.962 1.00 77.62 114 TYR A N 1
ATOM 874 C CA . TYR A 1 114 ? -8.329 2.398 9.585 1.00 77.62 114 TYR A CA 1
ATOM 875 C C . TYR A 1 114 ? -8.451 1.031 10.277 1.00 77.62 114 TYR A C 1
ATOM 877 O O . TYR A 1 114 ? -9.497 0.688 10.828 1.00 77.62 114 TYR A O 1
ATOM 885 N N . SER A 1 115 ? -7.350 0.281 10.327 1.00 76.94 115 SER A N 1
ATOM 886 C CA . SER A 1 115 ? -7.288 -1.013 11.012 1.00 76.94 115 SER A CA 1
ATOM 887 C C . SER A 1 115 ? -7.509 -0.889 12.524 1.00 76.94 115 SER A C 1
ATOM 889 O O . SER A 1 115 ? -8.115 -1.768 13.129 1.00 76.94 115 SER A O 1
ATOM 891 N N . MET A 1 116 ? -7.064 0.208 13.141 1.00 76.94 116 MET A N 1
ATOM 892 C CA . MET A 1 116 ? -7.206 0.462 14.581 1.00 76.94 116 MET A CA 1
ATOM 893 C C . MET A 1 116 ? -8.570 1.050 14.973 1.00 76.94 116 MET A C 1
ATOM 895 O O . MET A 1 116 ? -8.995 0.880 16.118 1.00 76.94 116 MET A O 1
ATOM 899 N N . GLU A 1 117 ? -9.260 1.711 14.042 1.00 80.12 117 GLU A N 1
ATOM 900 C CA . GLU A 1 117 ? -10.642 2.185 14.204 1.00 80.12 117 GLU A CA 1
ATOM 901 C C . GLU A 1 117 ? -11.654 1.030 14.112 1.00 80.12 117 GLU A C 1
ATOM 903 O O . GLU A 1 117 ? -12.653 1.018 14.828 1.00 80.12 117 GLU A O 1
ATOM 908 N N . LEU A 1 118 ? -11.365 0.007 13.297 1.00 72.19 118 LEU A N 1
ATOM 909 C CA . LEU A 1 118 ? -12.161 -1.227 13.207 1.00 72.19 118 LEU A CA 1
ATOM 910 C C . LEU A 1 118 ? -12.099 -2.093 14.474 1.00 72.19 118 LEU A C 1
ATOM 912 O O . LEU A 1 118 ? -12.921 -2.998 14.646 1.00 72.19 118 LEU A O 1
ATOM 916 N N . VAL A 1 119 ? -11.111 -1.865 15.342 1.00 75.19 119 VAL A N 1
ATOM 917 C CA . VAL A 1 119 ? -10.765 -2.763 16.444 1.00 75.19 119 VAL A CA 1
ATOM 918 C C . VAL A 1 119 ? -10.942 -2.100 17.810 1.00 75.19 119 VAL A C 1
ATOM 920 O O . VAL A 1 119 ? -10.612 -0.936 18.034 1.00 75.19 119 VAL A O 1
ATOM 923 N N . GLY A 1 120 ? -11.424 -2.901 18.765 1.00 71.50 120 GLY A N 1
ATOM 924 C CA . GLY A 1 120 ? -11.680 -2.480 20.136 1.00 71.50 120 GLY A CA 1
ATOM 925 C C . GLY A 1 120 ? -10.465 -1.978 20.923 1.00 71.50 120 GLY A C 1
ATOM 926 O O . GLY A 1 120 ? -9.404 -2.568 20.731 1.00 71.50 120 GLY A O 1
ATOM 927 N N . PRO A 1 121 ? -10.560 -1.003 21.871 1.00 73.12 121 PRO A N 1
ATOM 928 C CA . PRO A 1 121 ? -9.388 -0.541 22.618 1.00 73.12 121 PRO A CA 1
ATOM 929 C C . PRO A 1 121 ? -8.727 -1.672 23.4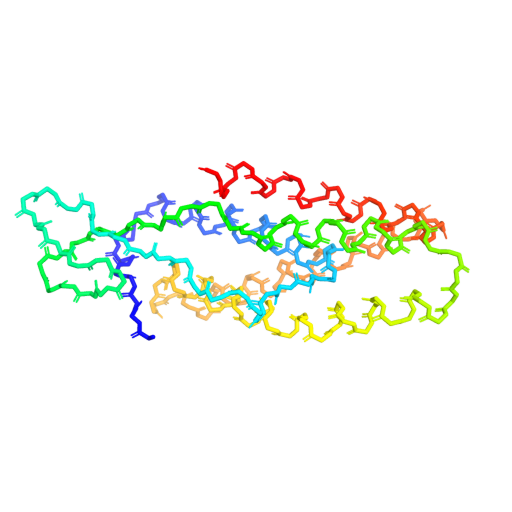12 1.00 73.12 121 PRO A C 1
ATOM 931 O O . PRO A 1 121 ? -7.520 -1.650 23.611 1.00 73.12 121 PRO A O 1
ATOM 934 N N . SER A 1 122 ? -9.498 -2.692 23.795 1.00 77.44 122 SER A N 1
ATOM 935 C CA . SER A 1 122 ? -9.030 -3.862 24.538 1.00 77.44 122 SER A CA 1
ATOM 936 C C . SER A 1 122 ? -8.108 -4.794 23.746 1.00 77.44 122 SER A C 1
ATOM 938 O O . SER A 1 122 ? -7.330 -5.520 24.354 1.00 77.44 122 SER A O 1
ATOM 940 N N . ILE A 1 123 ? -8.171 -4.792 22.409 1.00 80.44 123 ILE A N 1
ATOM 941 C CA . ILE A 1 123 ? -7.383 -5.700 21.550 1.00 80.44 123 ILE A CA 1
ATOM 942 C C . ILE A 1 123 ? -6.513 -4.962 20.520 1.00 80.44 123 ILE A C 1
ATOM 944 O O . ILE A 1 123 ? -5.909 -5.594 19.653 1.00 80.44 123 ILE A O 1
ATOM 948 N N . ARG A 1 124 ? -6.392 -3.635 20.643 1.00 80.19 124 ARG A N 1
ATOM 949 C CA . ARG A 1 124 ? -5.623 -2.765 19.737 1.00 80.19 124 ARG A CA 1
ATOM 950 C C . ARG A 1 124 ? -4.168 -3.205 19.559 1.00 80.19 124 ARG A C 1
ATOM 952 O O . ARG A 1 124 ? -3.710 -3.330 18.429 1.00 80.19 124 ARG A O 1
ATOM 959 N N . THR A 1 125 ? -3.457 -3.509 20.645 1.00 84.12 125 THR A N 1
ATOM 960 C CA . THR A 1 125 ? -2.043 -3.926 20.576 1.00 84.12 125 THR A CA 1
ATOM 961 C C . THR A 1 125 ? -1.870 -5.251 19.833 1.00 84.12 125 THR A C 1
ATOM 963 O O . THR A 1 125 ? -0.980 -5.389 18.997 1.00 84.12 125 THR A O 1
ATOM 966 N N . ALA A 1 126 ? -2.751 -6.222 20.091 1.00 83.56 126 ALA A N 1
ATOM 967 C CA . ALA A 1 126 ? -2.715 -7.513 19.411 1.00 83.56 126 ALA A CA 1
ATOM 968 C C . ALA A 1 126 ? -3.040 -7.369 17.915 1.00 83.56 126 ALA A C 1
ATOM 970 O O . ALA A 1 126 ? -2.346 -7.945 17.079 1.00 83.56 126 ALA A O 1
ATOM 971 N N . ALA A 1 127 ? -4.045 -6.563 17.565 1.00 83.56 127 ALA A N 1
ATOM 972 C CA . ALA A 1 127 ? -4.415 -6.304 16.174 1.00 83.56 127 ALA A CA 1
ATOM 973 C C . ALA A 1 127 ? -3.323 -5.563 15.387 1.00 83.56 127 ALA A C 1
ATOM 975 O O . ALA A 1 127 ? -3.073 -5.901 14.227 1.00 83.56 127 ALA A O 1
ATOM 976 N N . GLY A 1 128 ? -2.627 -4.614 16.022 1.00 84.25 128 GLY A N 1
ATOM 977 C CA . GLY A 1 128 ? -1.456 -3.958 15.439 1.00 84.25 128 GLY A CA 1
ATOM 978 C C . GLY A 1 128 ? -0.338 -4.956 15.126 1.00 84.25 128 GLY A C 1
ATOM 979 O O . GLY A 1 128 ? 0.145 -5.007 13.995 1.00 84.25 128 GLY A O 1
ATOM 980 N N . ASN A 1 129 ? 0.008 -5.820 16.086 1.00 88.00 129 ASN A N 1
ATOM 981 C CA . ASN A 1 129 ? 1.043 -6.844 15.898 1.00 88.00 129 ASN A CA 1
ATOM 982 C C . ASN A 1 129 ? 0.682 -7.857 14.801 1.00 88.00 129 ASN A C 1
ATOM 984 O O . ASN A 1 129 ? 1.542 -8.226 14.004 1.00 88.00 129 ASN A O 1
ATOM 988 N N . ILE A 1 130 ? -0.582 -8.285 14.726 1.00 86.62 130 ILE A N 1
ATOM 989 C CA . ILE A 1 130 ? -1.066 -9.183 13.666 1.00 86.62 130 ILE A CA 1
ATOM 990 C C . ILE A 1 130 ? -0.952 -8.512 12.294 1.00 86.62 130 ILE A C 1
ATOM 992 O O . ILE A 1 130 ? -0.435 -9.120 11.360 1.00 86.62 130 ILE A O 1
ATOM 996 N N . SER A 1 131 ? -1.388 -7.255 12.177 1.00 84.44 131 SER A N 1
ATOM 997 C CA . SER A 1 131 ? -1.297 -6.495 10.922 1.00 84.44 131 SER A CA 1
ATOM 998 C C . SER A 1 131 ? 0.161 -6.346 10.474 1.00 84.44 131 SER A C 1
ATOM 1000 O O . SER A 1 131 ? 0.480 -6.525 9.300 1.00 84.44 131 SER A O 1
ATOM 1002 N N . TYR A 1 132 ? 1.069 -6.090 11.421 1.00 85.88 132 TYR A N 1
ATOM 1003 C CA . TYR A 1 132 ? 2.504 -6.007 11.155 1.00 85.88 132 TYR A CA 1
ATOM 1004 C C . TYR A 1 132 ? 3.099 -7.355 10.724 1.00 85.88 132 TYR A C 1
ATOM 1006 O O . TYR A 1 132 ? 3.911 -7.415 9.799 1.00 85.88 132 TYR A O 1
ATOM 1014 N N . PHE A 1 133 ? 2.678 -8.453 11.354 1.00 89.19 133 PHE A N 1
ATOM 1015 C CA . PHE A 1 133 ? 3.092 -9.800 10.965 1.00 89.19 133 PHE A CA 1
ATOM 1016 C C . PHE A 1 133 ? 2.643 -10.139 9.538 1.00 89.19 133 PHE A C 1
ATOM 1018 O O . PHE A 1 133 ? 3.451 -10.608 8.736 1.00 89.19 133 PHE A O 1
ATOM 1025 N N . LEU A 1 134 ? 1.386 -9.831 9.195 1.00 86.38 134 LEU A N 1
ATOM 1026 C CA . LEU A 1 134 ? 0.853 -9.989 7.840 1.00 86.38 134 LEU A CA 1
ATOM 1027 C C . LEU A 1 134 ? 1.662 -9.167 6.830 1.00 86.38 134 LEU A C 1
ATOM 1029 O O . LEU A 1 134 ? 2.082 -9.708 5.809 1.00 86.38 134 LEU A O 1
ATOM 1033 N N . TYR A 1 135 ? 1.955 -7.901 7.140 1.00 84.50 135 TYR A N 1
ATOM 1034 C CA . TYR A 1 135 ? 2.747 -7.020 6.278 1.00 84.50 135 TYR A CA 1
ATOM 1035 C C . TYR A 1 135 ? 4.122 -7.617 5.938 1.00 84.50 135 TYR A C 1
ATOM 1037 O O . TYR A 1 135 ? 4.480 -7.734 4.764 1.00 84.50 135 TYR A O 1
ATOM 1045 N N . ASN A 1 136 ? 4.863 -8.083 6.948 1.00 87.88 136 ASN A N 1
ATOM 1046 C CA . ASN A 1 136 ? 6.171 -8.711 6.737 1.00 87.88 136 ASN A CA 1
ATOM 1047 C C . ASN A 1 136 ? 6.062 -10.034 5.964 1.00 87.88 136 ASN A C 1
ATOM 1049 O O . ASN A 1 136 ? 6.872 -10.299 5.074 1.00 87.88 136 ASN A O 1
ATOM 1053 N N . GLY A 1 137 ? 5.043 -10.847 6.260 1.00 88.69 137 GLY A N 1
ATOM 1054 C CA . GLY A 1 137 ? 4.788 -12.097 5.544 1.00 88.69 137 GLY A CA 1
ATOM 1055 C C . GLY A 1 137 ? 4.552 -11.876 4.047 1.00 88.69 137 GLY A C 1
ATOM 1056 O O . GLY A 1 137 ? 5.153 -12.557 3.213 1.00 88.69 137 GLY A O 1
ATOM 1057 N N . TYR A 1 138 ? 3.741 -10.878 3.688 1.00 87.06 138 TYR A N 1
ATOM 1058 C CA . TYR A 1 138 ? 3.499 -10.528 2.287 1.00 87.06 138 TYR A CA 1
ATOM 1059 C C . TYR A 1 138 ? 4.723 -9.943 1.593 1.00 87.06 138 TYR A C 1
ATOM 1061 O O . TYR A 1 138 ? 4.937 -10.210 0.411 1.00 87.06 138 TYR A O 1
ATOM 1069 N N . GLN A 1 139 ? 5.563 -9.202 2.312 1.00 84.81 139 GLN A N 1
ATOM 1070 C CA . GLN A 1 139 ? 6.795 -8.671 1.744 1.00 84.81 139 GLN A CA 1
ATOM 1071 C C . GLN A 1 139 ? 7.784 -9.788 1.380 1.00 84.81 139 GLN A C 1
ATOM 1073 O O . GLN A 1 139 ? 8.382 -9.752 0.305 1.00 84.81 139 GLN A O 1
ATOM 1078 N N . ILE A 1 140 ? 7.890 -10.832 2.208 1.00 88.81 140 ILE A N 1
ATOM 1079 C CA . ILE A 1 140 ? 8.674 -12.035 1.882 1.00 88.81 140 ILE A CA 1
ATOM 1080 C C . ILE A 1 140 ? 8.084 -12.745 0.654 1.00 88.81 140 ILE A C 1
ATOM 1082 O O . ILE A 1 140 ? 8.824 -13.121 -0.257 1.00 88.81 140 ILE A O 1
ATOM 1086 N N . LEU A 1 141 ? 6.755 -12.883 0.584 1.00 87.00 141 LEU A N 1
ATOM 1087 C CA . LEU A 1 141 ? 6.081 -13.473 -0.575 1.00 87.00 141 LEU A CA 1
ATOM 1088 C C . LEU A 1 141 ? 6.362 -12.687 -1.866 1.00 87.00 141 LEU A C 1
ATOM 1090 O O . LEU A 1 141 ? 6.640 -13.291 -2.902 1.00 87.00 141 LEU A O 1
ATOM 1094 N N . LEU A 1 142 ? 6.340 -11.354 -1.811 1.00 84.69 142 LEU A N 1
ATOM 1095 C CA . LEU A 1 142 ? 6.663 -10.501 -2.954 1.00 84.69 142 LEU A CA 1
ATOM 1096 C C . LEU A 1 142 ? 8.106 -10.717 -3.427 1.00 84.69 142 LEU A C 1
ATOM 1098 O O . LEU A 1 142 ? 8.343 -10.813 -4.630 1.00 84.69 142 LEU A O 1
ATOM 1102 N N . VAL A 1 143 ? 9.062 -10.841 -2.501 1.00 87.44 143 VAL A N 1
ATOM 1103 C CA . VAL A 1 143 ? 10.468 -11.134 -2.831 1.00 87.44 143 VAL A CA 1
ATOM 1104 C C . VAL A 1 143 ? 10.603 -12.498 -3.510 1.00 87.44 143 VAL A C 1
ATOM 1106 O O . VAL A 1 143 ? 11.330 -12.618 -4.497 1.00 87.44 143 VAL A O 1
ATOM 1109 N N . LEU A 1 144 ? 9.865 -13.513 -3.050 1.0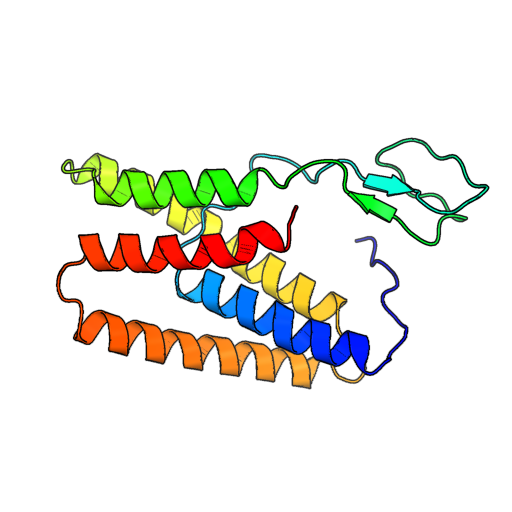0 88.38 144 LEU A N 1
ATOM 1110 C CA . LEU A 1 144 ? 9.828 -14.820 -3.713 1.00 88.38 144 LEU A CA 1
ATOM 1111 C C . LEU A 1 144 ? 9.276 -14.710 -5.141 1.00 88.38 144 LEU A C 1
ATOM 1113 O O . LEU A 1 144 ? 9.864 -15.262 -6.069 1.00 88.38 144 LEU A O 1
ATOM 1117 N N . ILE A 1 145 ? 8.197 -13.952 -5.352 1.00 86.81 145 ILE A N 1
ATOM 1118 C CA . ILE A 1 145 ? 7.646 -13.706 -6.695 1.00 86.81 145 ILE A CA 1
ATOM 1119 C C . ILE A 1 145 ? 8.665 -12.964 -7.572 1.00 86.81 145 ILE A C 1
ATOM 1121 O O . ILE A 1 145 ? 8.861 -13.334 -8.730 1.00 86.81 145 ILE A O 1
ATOM 1125 N N . ALA A 1 146 ? 9.357 -11.965 -7.021 1.00 86.69 146 ALA A N 1
ATOM 1126 C CA . ALA A 1 146 ? 10.402 -11.220 -7.720 1.00 86.69 146 ALA A CA 1
ATOM 1127 C C . ALA A 1 146 ? 11.613 -12.087 -8.085 1.00 86.69 146 ALA A C 1
ATOM 1129 O O . ALA A 1 146 ? 12.261 -11.847 -9.104 1.00 86.69 146 ALA A O 1
ATOM 1130 N N . TYR A 1 147 ? 11.894 -13.129 -7.302 1.00 89.38 147 TYR A N 1
ATOM 1131 C CA . TYR A 1 147 ? 12.910 -14.107 -7.662 1.00 89.38 147 TYR A CA 1
ATOM 1132 C C . TYR A 1 147 ? 12.523 -14.854 -8.944 1.00 89.38 147 TYR A C 1
ATOM 1134 O O . TYR A 1 147 ? 13.356 -14.957 -9.845 1.00 89.38 147 TYR A O 1
ATOM 1142 N N . TYR A 1 148 ? 11.282 -15.333 -9.073 1.00 89.19 148 TYR A N 1
ATOM 1143 C CA . TYR A 1 148 ? 10.832 -16.060 -10.269 1.00 89.19 148 TYR A CA 1
ATOM 1144 C C . TYR A 1 148 ? 10.590 -15.145 -11.481 1.00 89.19 148 TYR A C 1
ATOM 1146 O O . TYR A 1 148 ? 10.918 -15.514 -12.609 1.00 89.19 148 TYR A O 1
ATOM 1154 N N . VAL A 1 149 ? 10.062 -13.936 -11.269 1.00 88.06 149 VAL A N 1
ATOM 1155 C CA . VAL A 1 149 ? 9.773 -12.961 -12.332 1.00 88.06 149 VAL A CA 1
ATOM 1156 C C . VAL A 1 149 ? 10.917 -11.959 -12.444 1.00 88.06 149 VAL A C 1
ATOM 1158 O O . VAL A 1 149 ? 10.924 -10.900 -11.823 1.00 88.06 149 VAL A O 1
ATOM 1161 N N . ARG A 1 150 ? 11.891 -12.287 -13.293 1.00 82.06 150 ARG A N 1
ATOM 1162 C CA . ARG A 1 150 ? 13.127 -11.501 -13.446 1.00 82.06 150 ARG A CA 1
ATOM 1163 C C . ARG A 1 150 ? 12.953 -10.208 -14.256 1.00 82.06 150 ARG A C 1
ATOM 1165 O O . ARG A 1 150 ? 13.760 -9.289 -14.152 1.00 82.06 150 ARG A O 1
ATOM 1172 N N . SER A 1 151 ? 11.891 -10.109 -15.055 1.00 86.56 151 SER A N 1
ATOM 1173 C CA . SER A 1 151 ? 11.551 -8.896 -15.801 1.00 86.56 151 SER A CA 1
ATOM 1174 C C . SER A 1 151 ? 10.793 -7.904 -14.915 1.00 86.56 151 SER A C 1
ATOM 1176 O O . SER A 1 151 ? 9.616 -8.108 -14.607 1.00 86.56 151 SER A O 1
ATOM 1178 N N . TRP A 1 152 ? 11.434 -6.784 -14.578 1.00 82.06 152 TRP A N 1
ATOM 1179 C CA . TRP A 1 152 ? 10.847 -5.732 -13.739 1.00 82.06 152 TRP A CA 1
ATOM 1180 C C . TRP A 1 152 ? 9.543 -5.144 -14.311 1.00 82.06 152 TRP A C 1
ATOM 1182 O O . TRP A 1 152 ? 8.660 -4.765 -13.550 1.00 82.06 152 TRP A O 1
ATOM 1192 N N . ARG A 1 153 ? 9.377 -5.111 -15.642 1.00 83.75 153 ARG A N 1
ATOM 1193 C CA . ARG A 1 153 ? 8.146 -4.630 -16.303 1.00 83.75 153 ARG A CA 1
ATOM 1194 C C . ARG A 1 153 ? 6.948 -5.536 -16.017 1.00 83.75 153 ARG A C 1
ATOM 1196 O O . ARG A 1 153 ? 5.886 -5.049 -15.647 1.00 83.75 153 ARG A O 1
ATOM 1203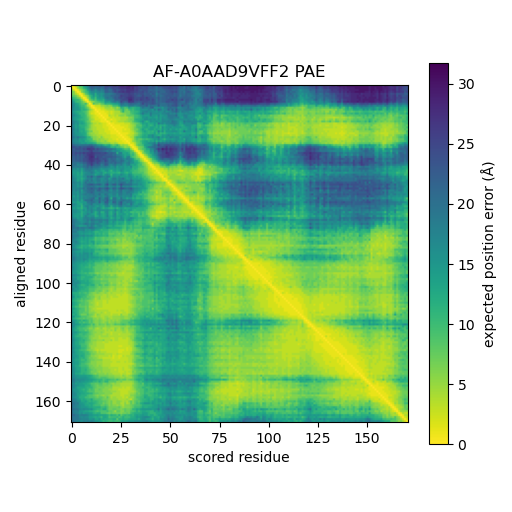 N N . SER A 1 154 ? 7.135 -6.849 -16.128 1.00 83.38 154 SER A N 1
ATOM 1204 C CA . SER A 1 154 ? 6.091 -7.830 -15.818 1.00 83.38 154 SER A CA 1
ATOM 1205 C C . SER A 1 154 ? 5.790 -7.866 -14.324 1.00 83.38 154 SER A C 1
ATOM 1207 O O . SER A 1 154 ? 4.628 -7.978 -13.950 1.00 83.38 154 SER A O 1
ATOM 1209 N N . LEU A 1 155 ? 6.809 -7.695 -13.472 1.00 82.88 155 LEU A N 1
ATOM 1210 C CA . LEU A 1 155 ? 6.615 -7.579 -12.027 1.00 82.88 155 LEU A CA 1
ATOM 1211 C C . LEU A 1 155 ? 5.671 -6.416 -11.683 1.00 82.88 155 LEU A C 1
ATOM 1213 O O . LEU A 1 155 ? 4.751 -6.592 -10.894 1.00 82.88 155 LEU A O 1
ATOM 1217 N N . LEU A 1 156 ? 5.854 -5.260 -12.328 1.00 80.00 156 LEU A N 1
ATOM 1218 C CA . LEU A 1 156 ? 4.988 -4.093 -12.139 1.00 80.00 156 LEU A CA 1
ATOM 1219 C C . LEU A 1 156 ? 3.549 -4.340 -12.589 1.00 80.00 156 LEU A C 1
ATOM 1221 O O . LEU A 1 156 ? 2.617 -3.901 -11.929 1.00 80.00 156 LEU A O 1
ATOM 1225 N N . LEU A 1 157 ? 3.343 -5.043 -13.701 1.00 80.44 157 LEU A N 1
ATOM 1226 C CA . LEU A 1 157 ? 1.992 -5.369 -14.163 1.00 80.44 157 LEU A CA 1
ATOM 1227 C C . LEU A 1 157 ? 1.293 -6.351 -13.216 1.00 80.44 157 LEU A C 1
ATOM 1229 O O . LEU A 1 157 ? 0.116 -6.171 -12.902 1.00 80.44 157 LEU A O 1
ATOM 1233 N N . ILE A 1 158 ? 2.025 -7.351 -12.717 1.00 82.25 158 ILE A N 1
ATOM 1234 C CA . ILE A 1 158 ? 1.517 -8.321 -11.738 1.00 82.25 158 ILE A CA 1
ATOM 1235 C C . ILE A 1 158 ? 1.114 -7.612 -10.445 1.00 82.25 158 ILE A C 1
ATOM 1237 O O . ILE A 1 158 ? 0.042 -7.891 -9.907 1.00 82.25 158 ILE A O 1
ATOM 1241 N N . THR A 1 159 ? 1.926 -6.671 -9.964 1.00 79.25 159 THR A N 1
ATOM 1242 C CA . THR A 1 159 ? 1.582 -5.912 -8.763 1.00 79.25 159 THR A CA 1
ATOM 1243 C C . THR A 1 159 ? 0.426 -4.942 -8.982 1.00 79.25 159 THR A C 1
ATOM 1245 O O . THR A 1 159 ? -0.356 -4.735 -8.063 1.00 79.25 159 THR A O 1
ATOM 1248 N N . MET A 1 160 ? 0.235 -4.388 -10.183 1.00 76.88 160 MET A N 1
ATOM 1249 C CA . MET A 1 160 ? -0.949 -3.563 -10.474 1.00 76.88 160 MET A CA 1
ATOM 1250 C C . MET A 1 160 ? -2.240 -4.385 -10.537 1.00 76.88 160 MET A C 1
ATOM 1252 O O . MET A 1 160 ? -3.291 -3.925 -10.090 1.00 76.88 160 MET A O 1
ATOM 1256 N N . ALA A 1 161 ? -2.171 -5.625 -11.022 1.00 77.62 161 ALA A N 1
ATOM 1257 C CA . ALA A 1 161 ? -3.336 -6.503 -11.120 1.00 77.62 161 ALA A CA 1
ATOM 1258 C C . ALA A 1 161 ? -3.978 -6.819 -9.755 1.00 77.62 161 ALA A C 1
ATOM 1260 O O . ALA A 1 161 ? -5.169 -7.128 -9.691 1.00 77.62 161 ALA A O 1
ATOM 1261 N N . THR A 1 162 ? -3.232 -6.721 -8.649 1.00 70.75 162 THR A N 1
ATOM 1262 C CA . THR A 1 162 ? -3.771 -7.003 -7.311 1.00 70.75 162 THR A CA 1
ATOM 1263 C C . THR A 1 162 ? -4.747 -5.930 -6.817 1.00 70.75 162 THR A C 1
ATOM 1265 O O . THR A 1 162 ? -5.717 -6.297 -6.154 1.00 70.75 162 THR A O 1
ATOM 1268 N N . ALA A 1 163 ? -4.608 -4.657 -7.223 1.00 68.06 163 ALA A N 1
ATOM 1269 C CA . ALA A 1 163 ? -5.586 -3.606 -6.885 1.00 68.06 163 ALA A CA 1
ATOM 1270 C C . ALA A 1 163 ? -6.964 -3.832 -7.499 1.00 68.06 163 ALA A C 1
ATOM 1272 O O . ALA A 1 163 ? -7.960 -3.356 -6.956 1.00 68.06 163 ALA A O 1
ATOM 1273 N N . VAL A 1 164 ? -7.062 -4.582 -8.599 1.00 68.50 164 VAL A N 1
ATOM 1274 C CA . VAL A 1 164 ? -8.361 -4.876 -9.221 1.00 68.50 164 VAL A CA 1
ATOM 1275 C C . VAL A 1 164 ? -9.265 -5.652 -8.256 1.00 68.50 164 VAL A C 1
ATOM 1277 O O . VAL A 1 164 ? -10.479 -5.474 -8.279 1.00 68.50 164 VAL A O 1
ATOM 1280 N N . ARG A 1 165 ? -8.693 -6.449 -7.339 1.00 63.72 165 ARG A N 1
ATOM 1281 C CA . ARG A 1 165 ? -9.469 -7.173 -6.314 1.00 63.72 165 ARG A CA 1
ATOM 1282 C C . ARG A 1 165 ? -10.111 -6.252 -5.281 1.00 63.72 165 ARG A C 1
ATOM 1284 O O . ARG A 1 165 ? -11.085 -6.648 -4.654 1.00 63.72 165 ARG A O 1
ATOM 1291 N N . VAL A 1 166 ? -9.574 -5.047 -5.106 1.00 64.19 166 VAL A N 1
ATOM 1292 C CA . VAL A 1 166 ? -10.081 -4.051 -4.156 1.00 64.19 166 VAL A CA 1
ATOM 1293 C C . VAL A 1 166 ? -11.253 -3.273 -4.763 1.00 64.19 166 VAL A C 1
ATOM 1295 O O . VAL A 1 166 ? -12.160 -2.885 -4.041 1.00 64.19 166 VAL A O 1
ATOM 1298 N N . TYR A 1 167 ? -11.315 -3.140 -6.091 1.00 62.66 167 TYR A N 1
ATOM 1299 C CA . TYR A 1 167 ? -12.398 -2.453 -6.805 1.00 62.66 167 TYR A CA 1
ATOM 1300 C C . TYR A 1 167 ? -13.835 -2.863 -6.401 1.00 62.66 167 TYR A C 1
ATOM 1302 O O . TYR A 1 167 ? -14.631 -1.966 -6.132 1.00 62.66 167 TYR A O 1
ATOM 1310 N N . PRO A 1 168 ? -14.202 -4.159 -6.293 1.00 59.56 168 PRO A N 1
ATOM 1311 C CA . PRO A 1 168 ? -15.553 -4.559 -5.886 1.00 59.56 168 PRO A CA 1
ATOM 1312 C C . PRO A 1 168 ? -15.895 -4.260 -4.419 1.00 59.56 168 PRO A C 1
ATOM 1314 O O . PRO A 1 168 ? -17.064 -4.328 -4.068 1.00 59.56 168 PRO A O 1
ATOM 1317 N N . PHE A 1 169 ? -14.914 -3.951 -3.563 1.00 53.66 169 PHE A N 1
ATOM 1318 C CA . PHE A 1 169 ? -15.167 -3.582 -2.164 1.00 53.66 169 PHE A CA 1
ATOM 1319 C C . PHE A 1 169 ? -15.516 -2.092 -1.995 1.00 53.66 169 PHE A C 1
ATOM 1321 O O . PHE A 1 169 ? -16.117 -1.713 -0.996 1.00 53.66 169 PHE A O 1
ATOM 1328 N N . TRP A 1 170 ? -15.138 -1.245 -2.959 1.00 50.31 170 TRP A N 1
ATOM 1329 C CA . TRP A 1 170 ? -15.290 0.218 -2.890 1.00 50.31 170 TRP A CA 1
ATOM 1330 C C . TRP A 1 170 ? -16.315 0.781 -3.889 1.00 50.31 170 TRP A C 1
ATOM 1332 O O . TRP A 1 170 ? -16.311 1.986 -4.157 1.00 50.31 170 TRP A O 1
ATOM 1342 N N . LYS A 1 171 ? -17.163 -0.083 -4.452 1.00 42.75 171 LYS A N 1
ATOM 1343 C CA . LYS A 1 171 ? -18.321 0.279 -5.273 1.00 42.75 171 LYS A CA 1
ATOM 1344 C C . LYS A 1 171 ? -19.595 -0.050 -4.510 1.00 42.75 171 LYS A C 1
ATOM 1346 O O . LYS A 1 171 ? -20.534 0.764 -4.616 1.00 42.75 171 LYS A O 1
#